Protein AF-A0A6B3HKV5-F1 (afdb_monomer_lite)

pLDDT: mean 91.9, std 9.04, range [57.88, 98.06]

Structure (mmCIF, N/CA/C/O backbone):
data_AF-A0A6B3HKV5-F1
#
_entry.id   AF-A0A6B3HKV5-F1
#
loop_
_atom_site.group_PDB
_atom_site.id
_atom_site.type_symbol
_atom_site.label_atom_id
_atom_site.label_alt_id
_atom_site.label_comp_id
_atom_site.label_asym_id
_atom_site.label_entity_id
_atom_site.label_seq_id
_atom_site.pdbx_PDB_ins_code
_atom_site.Cartn_x
_atom_site.Cartn_y
_atom_site.Cartn_z
_atom_site.occupancy
_atom_site.B_iso_or_equiv
_atom_site.auth_seq_id
_atom_site.auth_comp_id
_atom_site.auth_asym_id
_atom_site.auth_atom_id
_atom_site.pdbx_PDB_model_num
ATOM 1 N N . TRP A 1 1 ? 3.783 -9.374 0.178 1.00 79.81 1 TRP A N 1
ATOM 2 C CA . TRP A 1 1 ? 4.344 -8.203 0.888 1.00 79.81 1 TRP A CA 1
ATOM 3 C C . TRP A 1 1 ? 5.803 -8.463 1.228 1.00 79.81 1 TRP A C 1
ATOM 5 O O . TRP A 1 1 ? 6.187 -9.623 1.214 1.00 79.81 1 TRP A O 1
ATOM 15 N N . LEU A 1 2 ? 6.606 -7.435 1.532 1.00 83.94 2 LEU A N 1
ATOM 16 C CA . LEU A 1 2 ? 8.013 -7.583 1.950 1.00 83.94 2 LEU A CA 1
ATOM 17 C C . LEU A 1 2 ? 8.104 -8.372 3.274 1.00 83.94 2 LEU A C 1
ATOM 19 O O . LEU A 1 2 ? 8.079 -7.783 4.349 1.00 83.94 2 LEU A O 1
ATOM 23 N N . GLY A 1 3 ? 8.069 -9.703 3.202 1.00 93.31 3 GLY A N 1
ATOM 24 C CA . GLY A 1 3 ? 8.056 -10.620 4.350 1.00 93.31 3 GLY A CA 1
ATOM 25 C C . GLY A 1 3 ? 6.741 -10.698 5.139 1.00 93.31 3 GLY A C 1
ATOM 26 O O . GLY A 1 3 ? 6.592 -11.578 5.982 1.00 93.31 3 GLY A O 1
ATOM 27 N N . ARG A 1 4 ? 5.761 -9.819 4.884 1.00 92.88 4 ARG A N 1
ATOM 28 C CA . ARG A 1 4 ? 4.488 -9.821 5.630 1.00 92.88 4 ARG A CA 1
ATOM 29 C C . ARG A 1 4 ? 3.461 -10.777 5.021 1.00 92.88 4 ARG A C 1
ATOM 31 O O . ARG A 1 4 ? 3.284 -10.824 3.803 1.00 92.88 4 ARG A O 1
ATOM 38 N N . ARG A 1 5 ? 2.738 -11.496 5.883 1.00 93.50 5 ARG A N 1
ATOM 39 C CA . ARG A 1 5 ? 1.598 -12.341 5.485 1.00 93.50 5 ARG A CA 1
ATOM 40 C C . ARG A 1 5 ? 0.327 -11.522 5.241 1.00 93.50 5 ARG A C 1
ATOM 42 O O . ARG A 1 5 ? -0.470 -11.891 4.391 1.00 93.50 5 ARG A O 1
ATOM 49 N N . SER A 1 6 ? 0.187 -10.390 5.926 1.00 92.81 6 SER A N 1
ATOM 50 C CA . SER A 1 6 ? -0.911 -9.433 5.772 1.00 92.81 6 SER A CA 1
ATOM 51 C C . SER A 1 6 ? -0.411 -7.999 5.970 1.00 92.81 6 SER A C 1
ATOM 53 O O . SER A 1 6 ? 0.687 -7.778 6.492 1.00 92.81 6 SER A O 1
ATOM 55 N N . ILE A 1 7 ? -1.209 -7.018 5.544 1.00 93.62 7 ILE A N 1
ATOM 56 C CA . ILE A 1 7 ? -1.067 -5.630 5.989 1.00 93.62 7 ILE A CA 1
ATOM 57 C C . ILE A 1 7 ? -2.283 -5.268 6.823 1.00 93.62 7 ILE A C 1
ATOM 59 O O . ILE A 1 7 ? -3.413 -5.515 6.420 1.00 93.62 7 ILE A O 1
ATOM 63 N N . VAL A 1 8 ? -2.021 -4.672 7.983 1.00 93.75 8 VAL A N 1
ATOM 64 C CA . VAL A 1 8 ? -3.033 -4.318 8.975 1.00 93.75 8 VAL A CA 1
ATOM 65 C C . VAL A 1 8 ? -4.156 -3.495 8.342 1.00 93.75 8 VAL A C 1
ATOM 67 O O . VAL A 1 8 ? -3.938 -2.404 7.823 1.00 93.75 8 VAL A O 1
ATOM 70 N N . GLY A 1 9 ? -5.369 -4.042 8.398 1.00 92.94 9 GLY A N 1
ATOM 71 C CA . GLY A 1 9 ? -6.593 -3.383 7.950 1.00 92.94 9 GLY A CA 1
ATOM 72 C C . GLY A 1 9 ? -6.769 -3.253 6.434 1.00 92.94 9 GLY A C 1
ATOM 73 O O . GLY A 1 9 ? -7.791 -2.713 6.008 1.00 92.94 9 GLY A O 1
ATOM 74 N N . ILE A 1 10 ? -5.833 -3.750 5.616 1.00 93.44 10 ILE A N 1
ATOM 75 C CA . ILE A 1 10 ? -6.037 -3.893 4.171 1.00 93.44 10 ILE A CA 1
ATOM 76 C C . ILE A 1 10 ? -6.694 -5.246 3.916 1.00 93.44 10 ILE A C 1
ATOM 78 O O . ILE A 1 10 ? -6.025 -6.274 3.863 1.00 93.44 10 ILE A O 1
ATOM 82 N N . GLU A 1 11 ? -8.003 -5.204 3.703 1.00 92.88 11 GLU A N 1
ATOM 83 C CA . GLU A 1 11 ? -8.836 -6.355 3.359 1.00 92.88 11 GLU A CA 1
ATOM 84 C C . GLU A 1 11 ? -9.559 -6.103 2.024 1.00 92.88 11 GLU A C 1
ATOM 86 O O . GLU A 1 11 ? -9.774 -4.939 1.654 1.00 92.88 11 GLU A O 1
ATOM 91 N N . PRO A 1 12 ? -9.967 -7.150 1.282 1.00 92.19 12 PRO A N 1
ATOM 92 C CA . PRO A 1 12 ? -10.796 -6.988 0.090 1.00 92.19 12 PRO A CA 1
ATOM 93 C C . PRO A 1 12 ? -12.038 -6.127 0.370 1.00 92.19 12 PRO A C 1
ATOM 95 O O . PRO A 1 12 ? -12.727 -6.307 1.368 1.00 92.19 12 PRO A O 1
ATOM 98 N N . GLY A 1 13 ? -12.312 -5.155 -0.504 1.00 91.62 13 GLY A N 1
ATOM 99 C CA . GLY A 1 13 ? -13.433 -4.219 -0.346 1.00 91.62 13 GLY A CA 1
ATOM 100 C C . GLY A 1 13 ? -13.171 -3.027 0.588 1.00 91.62 13 GLY A C 1
ATOM 101 O O . GLY A 1 13 ? -13.953 -2.073 0.581 1.00 91.62 13 GLY A O 1
ATOM 102 N N . ARG A 1 14 ? -12.061 -2.996 1.344 1.00 92.06 14 ARG A N 1
ATOM 103 C CA . ARG A 1 14 ? -11.715 -1.831 2.172 1.00 92.06 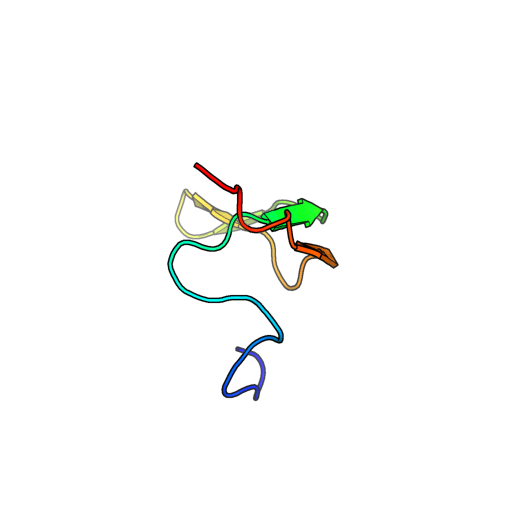14 ARG A CA 1
ATOM 104 C C . ARG A 1 14 ? -11.194 -0.684 1.307 1.00 92.06 14 ARG A C 1
ATOM 106 O O . ARG A 1 14 ? -10.201 -0.816 0.596 1.00 92.06 14 ARG A O 1
ATOM 113 N N . ARG A 1 15 ? -11.826 0.487 1.418 1.00 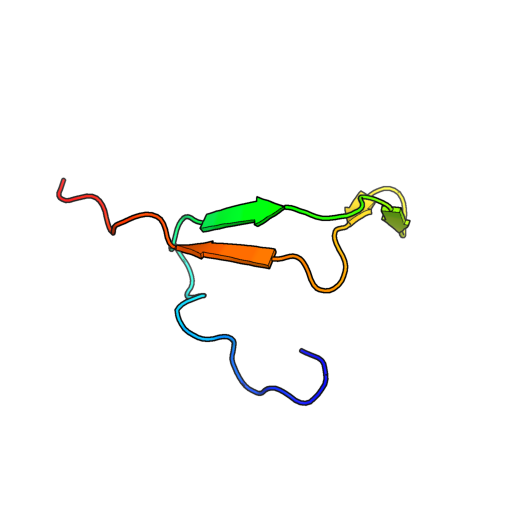94.69 15 ARG A N 1
ATOM 114 C CA . ARG A 1 15 ? -11.307 1.723 0.813 1.00 94.69 15 ARG A CA 1
ATOM 115 C C . ARG A 1 15 ? -10.149 2.278 1.643 1.00 94.69 15 ARG A C 1
ATOM 117 O O . ARG A 1 15 ? -10.230 2.336 2.870 1.00 94.69 15 ARG A O 1
ATOM 124 N N . ILE A 1 16 ? -9.107 2.743 0.963 1.00 95.38 16 ILE A N 1
ATOM 125 C CA . ILE A 1 16 ? -7.941 3.389 1.573 1.00 95.38 16 ILE A CA 1
ATOM 126 C C . ILE A 1 16 ? -7.601 4.683 0.831 1.00 95.38 16 ILE A C 1
ATOM 128 O O . ILE A 1 16 ? -7.961 4.845 -0.336 1.00 95.38 16 ILE A O 1
ATOM 132 N N . ILE A 1 17 ? -6.891 5.587 1.498 1.00 96.12 17 ILE A N 1
ATOM 133 C CA . ILE A 1 17 ? -6.095 6.631 0.845 1.00 96.12 17 ILE A CA 1
ATOM 134 C C . ILE A 1 17 ? -4.637 6.196 0.944 1.00 96.12 17 ILE A C 1
ATOM 136 O O . ILE A 1 17 ? -4.206 5.778 2.012 1.00 96.12 17 ILE A O 1
ATOM 140 N N . ALA A 1 18 ? -3.882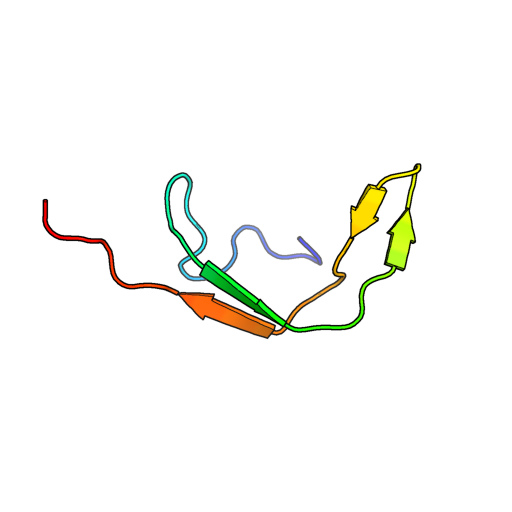 6.290 -0.148 1.00 96.62 18 ALA A N 1
ATOM 141 C CA . ALA A 1 18 ? -2.453 6.002 -0.153 1.00 96.62 18 ALA A CA 1
ATOM 142 C C . ALA A 1 18 ? -1.677 7.188 -0.729 1.00 96.62 18 ALA A C 1
ATOM 144 O O . ALA A 1 18 ? -2.103 7.795 -1.713 1.00 96.62 18 ALA A O 1
ATOM 145 N N . SER A 1 19 ? -0.531 7.496 -0.133 1.00 97.88 19 SER A N 1
ATOM 146 C CA . SER A 1 19 ? 0.382 8.546 -0.573 1.00 97.88 19 SER A CA 1
ATOM 147 C C . SER A 1 19 ? 1.810 8.009 -0.670 1.00 97.88 19 SER A C 1
ATOM 149 O O . SER A 1 19 ? 2.240 7.136 0.087 1.00 97.88 19 SER A O 1
ATOM 151 N N . GLY A 1 20 ? 2.553 8.502 -1.658 1.00 97.06 20 GLY A N 1
ATOM 152 C CA . GLY A 1 20 ? 3.928 8.085 -1.902 1.00 97.06 20 GLY A CA 1
ATOM 153 C C . GLY A 1 20 ? 4.418 8.478 -3.290 1.00 97.06 20 GLY A C 1
ATOM 154 O O . GLY A 1 20 ? 3.707 9.115 -4.069 1.00 97.06 20 GLY A O 1
ATOM 155 N N . ARG A 1 21 ? 5.649 8.075 -3.613 1.00 97.69 21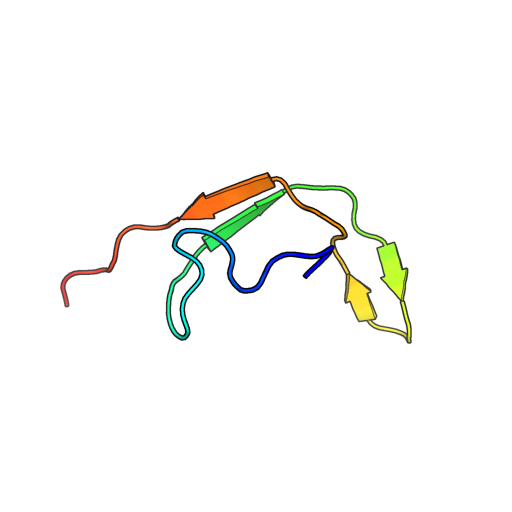 ARG A N 1
ATOM 156 C CA . ARG A 1 21 ? 6.233 8.284 -4.942 1.00 97.69 21 ARG A CA 1
ATOM 157 C C . ARG A 1 21 ? 5.655 7.286 -5.943 1.00 97.69 21 ARG A C 1
ATOM 159 O O . ARG A 1 21 ? 5.803 6.078 -5.766 1.00 97.69 21 ARG A O 1
ATOM 166 N N . VAL A 1 22 ? 5.077 7.805 -7.026 1.00 97.44 22 VAL A N 1
ATOM 167 C CA . VAL A 1 22 ? 4.629 7.007 -8.175 1.00 97.44 22 VAL A CA 1
ATOM 168 C C . VAL A 1 22 ? 5.815 6.681 -9.080 1.00 97.44 22 VAL A C 1
ATOM 170 O O . VAL A 1 22 ? 6.595 7.563 -9.432 1.00 97.44 22 VAL A O 1
ATOM 173 N N . ALA A 1 23 ? 5.920 5.418 -9.479 1.00 97.56 23 ALA A N 1
ATOM 174 C CA . ALA A 1 23 ? 6.839 4.934 -10.501 1.00 97.56 23 ALA A CA 1
ATOM 175 C C . ALA A 1 23 ? 6.065 4.265 -11.647 1.00 97.56 23 ALA A C 1
ATOM 177 O O . ALA A 1 23 ? 4.911 3.867 -11.479 1.00 97.56 23 ALA A O 1
ATOM 178 N N . MET A 1 24 ? 6.712 4.112 -12.803 1.00 98.06 24 MET A N 1
ATOM 179 C CA . MET A 1 24 ? 6.206 3.289 -13.903 1.00 98.06 24 MET A CA 1
ATOM 180 C C . MET A 1 24 ? 6.862 1.908 -13.840 1.00 98.06 24 MET A C 1
ATOM 182 O O . MET A 1 24 ? 8.085 1.807 -13.838 1.00 98.06 24 MET A O 1
ATOM 186 N N . SER A 1 25 ? 6.060 0.847 -13.794 1.00 96.94 25 SER A N 1
ATOM 187 C CA . SER A 1 25 ? 6.523 -0.544 -13.826 1.00 96.94 25 SER A CA 1
ATOM 188 C C . SER A 1 25 ? 5.598 -1.369 -14.715 1.00 96.94 25 SER A C 1
ATOM 190 O O . SER A 1 25 ? 4.380 -1.325 -14.550 1.00 96.94 25 SER A O 1
ATOM 192 N N . HIS A 1 26 ? 6.164 -2.066 -15.705 1.00 97.00 26 HIS A N 1
ATOM 193 C CA . HIS A 1 26 ? 5.414 -2.822 -16.721 1.00 97.00 26 HIS A CA 1
ATOM 194 C C . HIS A 1 26 ? 4.247 -2.028 -17.346 1.00 97.00 26 HIS A C 1
ATOM 196 O O . HIS A 1 26 ? 3.129 -2.523 -17.477 1.00 97.00 26 HIS A O 1
ATOM 202 N N . GLY A 1 27 ? 4.489 -0.753 -17.674 1.00 97.62 27 GLY A N 1
ATOM 203 C CA . GLY A 1 27 ? 3.483 0.139 -18.265 1.00 97.62 27 GLY A CA 1
ATOM 204 C C . GLY A 1 27 ? 2.387 0.615 -17.304 1.00 97.62 27 GLY A C 1
ATOM 205 O O . GLY A 1 27 ? 1.455 1.294 -17.727 1.00 97.62 27 GLY A O 1
ATOM 206 N N . ARG A 1 28 ? 2.481 0.297 -16.008 1.00 97.81 28 ARG A N 1
ATOM 207 C CA . ARG A 1 28 ? 1.497 0.670 -14.986 1.00 97.81 28 ARG A CA 1
ATOM 208 C C . ARG A 1 28 ? 2.109 1.593 -13.942 1.00 97.81 28 ARG A C 1
ATOM 210 O O . ARG A 1 28 ? 3.288 1.489 -13.611 1.00 97.81 28 ARG A O 1
ATOM 217 N N . ARG A 1 29 ? 1.282 2.486 -13.400 1.00 97.44 29 ARG A N 1
ATOM 218 C CA . ARG A 1 29 ? 1.647 3.330 -12.256 1.00 97.44 29 ARG A CA 1
ATOM 219 C C . ARG A 1 29 ? 1.648 2.468 -10.997 1.00 97.44 29 ARG A C 1
ATOM 221 O O . ARG A 1 29 ? 0.663 1.784 -10.730 1.00 97.44 29 ARG A O 1
ATOM 228 N N . VAL A 1 30 ? 2.734 2.507 -10.235 1.00 96.94 30 VAL A N 1
ATOM 229 C CA . VAL A 1 30 ? 2.913 1.725 -9.007 1.00 96.94 30 VAL A CA 1
ATOM 230 C C . VAL A 1 30 ? 3.403 2.633 -7.884 1.00 96.94 30 VAL A C 1
ATOM 232 O O . VAL A 1 30 ? 4.274 3.476 -8.093 1.00 96.94 30 VAL A O 1
ATOM 235 N N . LEU A 1 31 ? 2.851 2.437 -6.687 1.00 96.31 31 LEU A N 1
ATOM 236 C CA . LEU A 1 31 ? 3.390 2.954 -5.433 1.00 96.31 31 LEU A CA 1
ATOM 237 C C . LEU A 1 31 ? 4.079 1.803 -4.701 1.00 96.31 31 LEU A C 1
ATOM 239 O O . LEU A 1 31 ? 3.431 0.819 -4.340 1.00 96.31 31 LEU A O 1
ATOM 243 N N . PHE A 1 32 ? 5.381 1.922 -4.464 1.00 94.00 32 PHE A N 1
ATOM 244 C CA . PHE A 1 32 ? 6.106 0.967 -3.632 1.00 94.00 32 PHE A CA 1
ATOM 245 C C . PHE A 1 32 ? 6.096 1.444 -2.184 1.00 94.00 32 PHE A C 1
ATOM 247 O O . PHE A 1 32 ? 6.505 2.567 -1.907 1.00 94.00 32 PHE A O 1
ATOM 254 N N . ASN A 1 33 ? 5.636 0.578 -1.277 1.00 93.75 33 ASN A N 1
ATOM 255 C CA . ASN A 1 33 ? 5.581 0.836 0.165 1.00 93.75 33 ASN A CA 1
ATOM 256 C C . ASN A 1 33 ? 4.985 2.219 0.537 1.00 93.75 33 ASN A C 1
ATOM 258 O O . ASN A 1 33 ? 5.654 3.000 1.215 1.00 93.75 33 ASN A O 1
ATOM 262 N N . PRO A 1 34 ? 3.767 2.555 0.065 1.00 96.31 34 PRO A N 1
ATOM 263 C CA . PRO A 1 34 ? 3.152 3.838 0.376 1.00 96.31 34 PRO A CA 1
ATOM 264 C C . PRO A 1 34 ? 2.753 3.933 1.850 1.00 96.31 34 PRO A C 1
ATOM 266 O O . PRO A 1 34 ? 2.438 2.927 2.493 1.00 96.31 34 PRO A O 1
ATOM 269 N N . THR A 1 35 ? 2.664 5.164 2.345 1.00 96.75 35 THR A N 1
ATOM 270 C CA . THR A 1 35 ? 1.878 5.455 3.545 1.00 96.75 35 THR A CA 1
ATOM 271 C C . THR A 1 35 ? 0.401 5.346 3.181 1.00 96.75 35 THR A C 1
ATOM 273 O O . THR A 1 35 ? 0.002 5.757 2.088 1.00 96.75 35 THR A O 1
ATOM 276 N N . TYR A 1 36 ? -0.420 4.777 4.063 1.00 96.06 36 TYR A N 1
ATOM 277 C CA . TYR A 1 36 ? -1.848 4.618 3.807 1.00 96.06 36 TYR A CA 1
ATOM 278 C C . TYR A 1 36 ? -2.700 4.882 5.046 1.00 96.06 36 TYR A C 1
ATOM 280 O O . TYR A 1 36 ? -2.276 4.661 6.178 1.00 96.06 36 TYR A O 1
ATOM 288 N N . GLU A 1 37 ? -3.932 5.306 4.791 1.00 96.69 37 GLU A N 1
ATOM 289 C CA . GLU A 1 37 ? -4.984 5.513 5.776 1.00 96.69 37 GLU A CA 1
ATOM 290 C C . GLU A 1 37 ? -6.211 4.686 5.395 1.00 96.69 37 GLU A C 1
ATOM 292 O O . GLU A 1 37 ? -6.637 4.654 4.235 1.00 96.69 37 GLU A O 1
ATOM 297 N N . LEU A 1 38 ? -6.809 4.024 6.383 1.00 95.50 38 LEU A N 1
ATOM 298 C CA . LEU A 1 38 ? -8.028 3.249 6.187 1.00 95.50 38 LEU A CA 1
ATOM 299 C C . LEU A 1 38 ? -9.232 4.191 6.211 1.00 95.50 38 LEU A C 1
ATOM 301 O O . LEU A 1 38 ? -9.504 4.834 7.224 1.00 95.50 38 LEU A O 1
ATOM 305 N N . ARG A 1 39 ? -10.019 4.233 5.133 1.00 92.62 39 ARG A N 1
ATOM 306 C CA . ARG A 1 39 ? -11.313 4.931 5.169 1.00 92.62 39 ARG A CA 1
ATOM 307 C C . ARG A 1 39 ? -12.279 4.155 6.055 1.00 92.62 39 ARG A C 1
ATOM 309 O O . ARG A 1 39 ? -12.190 2.931 6.039 1.00 92.62 39 ARG A O 1
ATOM 316 N N . PRO A 1 40 ? -13.196 4.788 6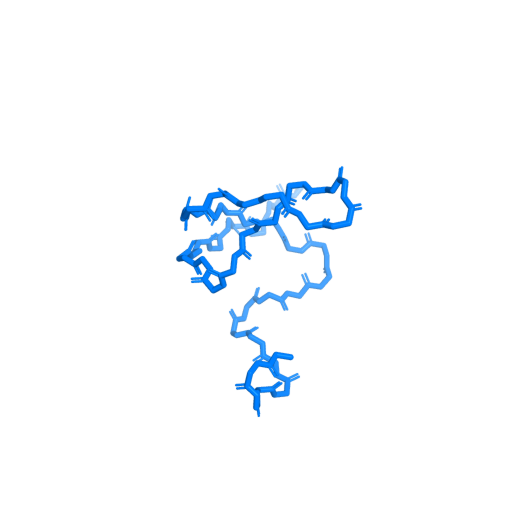.800 1.00 86.06 40 PRO A N 1
ATOM 317 C CA . PRO A 1 40 ? -14.230 4.069 7.543 1.00 86.06 40 PRO A CA 1
ATOM 318 C C . PRO A 1 40 ? -14.999 3.092 6.642 1.00 86.06 40 PRO A C 1
ATOM 320 O O . PRO A 1 40 ? -15.193 3.366 5.455 1.00 86.06 40 PRO A O 1
ATOM 323 N N . LEU A 1 41 ? -15.436 1.957 7.196 1.00 80.25 41 LEU A N 1
ATOM 324 C CA . LEU A 1 41 ? -16.455 1.142 6.533 1.00 80.25 41 LEU A CA 1
ATOM 325 C C . LEU A 1 41 ? -17.710 2.010 6.510 1.00 80.25 41 LEU A C 1
ATOM 327 O O . LEU A 1 41 ? -18.199 2.387 7.573 1.00 80.25 41 LEU A O 1
ATOM 331 N N . GLY A 1 42 ? -18.156 2.421 5.324 1.00 70.38 42 GLY A N 1
ATOM 332 C CA . GLY A 1 42 ? -19.415 3.150 5.220 1.00 70.38 42 GLY A CA 1
ATOM 333 C C . GLY A 1 42 ? -20.513 2.307 5.862 1.00 70.38 42 GLY A C 1
ATOM 334 O O . GLY A 1 42 ? -20.586 1.109 5.592 1.00 70.38 42 GLY A O 1
ATOM 335 N N . LYS A 1 43 ? -21.325 2.916 6.730 1.00 59.88 43 LYS A N 1
ATOM 336 C CA . LYS A 1 43 ? -22.674 2.401 6.939 1.00 59.88 43 LYS A CA 1
ATOM 337 C C . LYS A 1 43 ? -23.437 2.747 5.665 1.00 59.88 43 LYS A C 1
ATOM 339 O O . LYS A 1 43 ? -23.499 3.929 5.326 1.00 59.88 43 LYS A O 1
ATOM 344 N N . GLU A 1 44 ? -23.887 1.734 4.932 1.00 57.88 44 GLU A N 1
ATOM 345 C CA . GLU A 1 44 ? -25.067 1.919 4.079 1.00 57.88 44 GLU A CA 1
ATOM 346 C C . GLU A 1 44 ? -26.261 2.342 4.941 1.00 57.88 44 GLU A C 1
ATOM 348 O O . GLU A 1 44 ? -26.310 1.929 6.129 1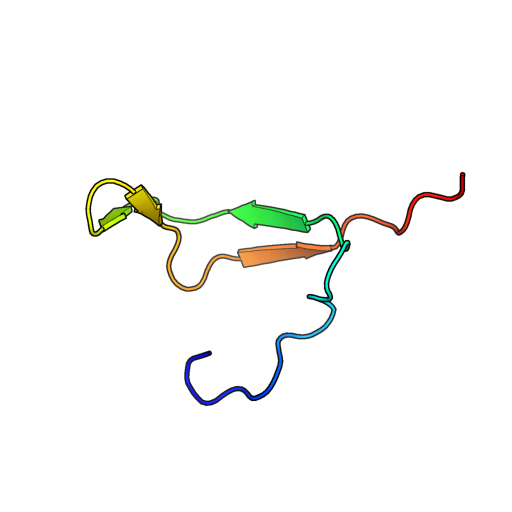.00 57.88 44 GLU A O 1
#

Radius of gyration: 12.57 Å; chains: 1; bounding box: 33×21×27 Å

Foldseek 3Di:
DVPDPDDPPDDPPWDKDWDADWDADPNDTDHDPTDMDTDDPDDD

Secondary structure (DSSP, 8-state):
--S-S--TT--TT--EEEES-EEEETTEEEESS-EEEEPP----

Sequence (44 aa):
WLGRRSIVGIEPGRRIIASGRVAMSHGRRVLFNPTYELRPLGKE